Protein AF-A0A1Y2LU60-F1 (afdb_monomer_lite)

Sequence (94 aa):
MTTETNQLIEAVPFIDEDTKSTVTLSGKPLQSDAYFEIGEKVQMEISVNNGTTWQPFIIRERQHTNGNWQYKLNYTSGQPYGSRWYAERLLKDA

Radius of gyration: 21.23 Å; chains: 1; bounding box: 73×31×41 Å

Secondary structure (DSSP, 8-state):
----------------SSSS----STT---PPPPSS-TT-EEEEEEEETTEEEEEEEEEEEEEEETTEEEEEEP--TT-GGGGSEEEGGGEEE-

pLDDT: mean 71.7, std 19.69, range [35.12, 93.62]

Organism: Epicoccum nigrum (NCBI:txid105696)

Structure (mmCIF, N/CA/C/O backbone):
data_AF-A0A1Y2LU60-F1
#
_entry.id   AF-A0A1Y2LU60-F1
#
loop_
_atom_site.group_PDB
_atom_site.id
_atom_site.type_symbol
_atom_site.label_atom_id
_atom_site.label_alt_id
_atom_site.label_comp_id
_atom_site.label_asym_id
_atom_site.label_entity_id
_atom_site.label_seq_id
_atom_site.pdbx_PDB_ins_code
_atom_site.Cartn_x
_atom_site.Cartn_y
_atom_site.Cartn_z
_atom_site.occupancy
_atom_site.B_iso_or_equiv
_atom_site.auth_seq_id
_atom_site.auth_comp_id
_atom_site.auth_asym_id
_atom_site.auth_atom_id
_atom_site.pdbx_PDB_model_num
ATOM 1 N N . MET A 1 1 ? -52.575 -3.568 28.780 1.00 35.12 1 MET A N 1
ATOM 2 C CA . MET A 1 1 ? -52.049 -2.723 27.690 1.00 35.12 1 MET A CA 1
ATOM 3 C C . MET A 1 1 ? -51.122 -1.716 28.340 1.00 35.12 1 MET A C 1
ATOM 5 O O . MET A 1 1 ? -51.609 -0.884 29.091 1.00 35.12 1 MET A O 1
ATOM 9 N N . THR A 1 2 ? -49.812 -1.874 28.175 1.00 35.22 2 THR A N 1
ATOM 10 C CA . THR A 1 2 ? -48.787 -1.010 28.782 1.00 35.22 2 THR A CA 1
ATOM 11 C C . THR A 1 2 ? -48.082 -0.273 27.653 1.00 35.22 2 THR A C 1
ATOM 13 O O . THR A 1 2 ? -47.589 -0.904 26.724 1.00 35.22 2 THR A O 1
ATOM 16 N N . THR A 1 3 ? -48.111 1.055 27.702 1.00 37.69 3 THR A N 1
ATOM 17 C CA . THR A 1 3 ? -47.511 1.942 26.702 1.00 37.69 3 THR A CA 1
ATOM 18 C C . THR A 1 3 ? -46.054 2.189 27.086 1.00 37.69 3 THR A C 1
ATOM 20 O O . THR A 1 3 ? -45.798 2.743 28.153 1.00 37.69 3 THR A O 1
ATOM 23 N N . GLU A 1 4 ? -45.101 1.769 26.254 1.00 43.34 4 GLU A N 1
ATOM 24 C CA . GLU A 1 4 ? -43.684 2.102 26.429 1.00 43.34 4 GLU A CA 1
ATOM 25 C C . GLU A 1 4 ? -43.407 3.488 25.833 1.00 43.34 4 GLU A C 1
ATOM 27 O O . GLU A 1 4 ? -43.541 3.716 24.630 1.00 43.34 4 GLU A O 1
ATOM 32 N N . THR A 1 5 ? -43.054 4.441 26.694 1.00 42.84 5 THR A N 1
ATOM 33 C CA . THR A 1 5 ? -42.645 5.789 26.296 1.00 42.84 5 THR A CA 1
ATOM 34 C C . THR A 1 5 ? -41.192 5.740 25.826 1.00 42.84 5 THR A C 1
ATOM 36 O O . THR A 1 5 ? -40.276 5.705 26.645 1.00 42.84 5 THR A O 1
ATOM 39 N N . ASN A 1 6 ? -40.971 5.747 24.510 1.00 46.19 6 ASN A N 1
ATOM 40 C CA . ASN A 1 6 ? -39.647 5.931 23.911 1.00 46.19 6 ASN A CA 1
ATOM 41 C C . ASN A 1 6 ? -39.125 7.342 24.245 1.00 46.19 6 ASN A C 1
ATOM 43 O O . ASN A 1 6 ? -39.483 8.317 23.584 1.00 46.19 6 ASN A O 1
ATOM 47 N N . GLN A 1 7 ? -38.297 7.464 25.283 1.00 47.44 7 GLN A N 1
ATOM 48 C CA . GLN A 1 7 ? -37.546 8.689 25.554 1.00 47.44 7 GLN A CA 1
ATOM 49 C C . GLN A 1 7 ? -36.384 8.795 24.560 1.00 47.44 7 GLN A C 1
ATOM 51 O O . GLN A 1 7 ? -35.418 8.037 24.623 1.00 47.44 7 GLN A O 1
ATOM 56 N N . LEU A 1 8 ? -36.490 9.745 23.630 1.00 42.28 8 LEU A N 1
ATOM 57 C CA . LEU A 1 8 ? -35.375 10.218 22.815 1.00 42.28 8 LEU A CA 1
ATOM 58 C C . LEU A 1 8 ? -34.379 10.928 23.741 1.00 42.28 8 LEU A C 1
ATOM 60 O O . LEU A 1 8 ? -34.645 12.026 24.220 1.00 42.28 8 LEU A O 1
ATOM 64 N N . ILE A 1 9 ? -33.253 10.278 24.030 1.00 49.62 9 ILE A N 1
ATOM 65 C CA . ILE A 1 9 ? -32.133 10.903 24.735 1.00 49.62 9 ILE A CA 1
ATOM 66 C C . ILE A 1 9 ? -31.373 11.732 23.696 1.00 49.62 9 ILE A C 1
ATOM 68 O O . ILE A 1 9 ? -30.747 11.177 22.793 1.00 49.62 9 ILE A O 1
ATOM 72 N N . GLU A 1 10 ? -31.461 13.057 23.786 1.00 41.03 10 GLU A N 1
ATOM 73 C CA . GLU A 1 10 ? -30.711 13.969 22.921 1.00 41.03 10 GLU A CA 1
ATOM 74 C C . GLU A 1 10 ? -29.212 13.868 23.247 1.00 41.03 10 GLU A C 1
ATOM 76 O O . GLU A 1 10 ? -28.780 14.122 24.372 1.00 41.03 10 GLU A O 1
ATOM 81 N N . ALA A 1 11 ? -28.404 13.442 22.272 1.00 43.09 11 ALA A N 1
ATOM 82 C CA . ALA A 1 11 ? -26.959 13.339 22.431 1.00 43.09 11 ALA A CA 1
ATOM 83 C C . ALA A 1 11 ? -26.329 14.740 22.407 1.00 43.09 11 ALA A C 1
ATOM 85 O O . ALA A 1 11 ? -26.332 15.408 21.374 1.00 43.09 11 ALA A O 1
ATOM 86 N N . VAL A 1 12 ? -25.770 15.177 23.538 1.00 48.91 12 VAL A N 1
ATOM 87 C CA . VAL A 1 12 ? -25.015 16.434 23.629 1.00 48.91 12 VAL A CA 1
ATOM 88 C C . VAL A 1 12 ? -23.542 16.150 23.303 1.00 48.91 12 VAL A C 1
ATOM 90 O O . VAL A 1 12 ? -22.921 15.349 24.006 1.00 48.91 12 VAL A O 1
ATOM 93 N N . PRO A 1 13 ? -22.960 16.757 22.254 1.00 46.84 13 PRO A N 1
ATOM 94 C CA . PRO A 1 13 ? -21.549 16.568 21.931 1.00 46.84 13 PRO A CA 1
ATOM 95 C C . PRO A 1 13 ? -20.654 17.251 22.978 1.00 46.84 13 PRO A C 1
ATOM 97 O O . PRO A 1 13 ? -20.871 18.411 23.324 1.00 46.84 13 PRO A O 1
ATOM 100 N N . PHE A 1 14 ? -19.629 16.543 23.461 1.00 51.06 14 PHE A N 1
ATOM 101 C CA . PHE A 1 14 ? -18.573 17.081 24.326 1.00 51.06 14 PHE A CA 1
ATOM 102 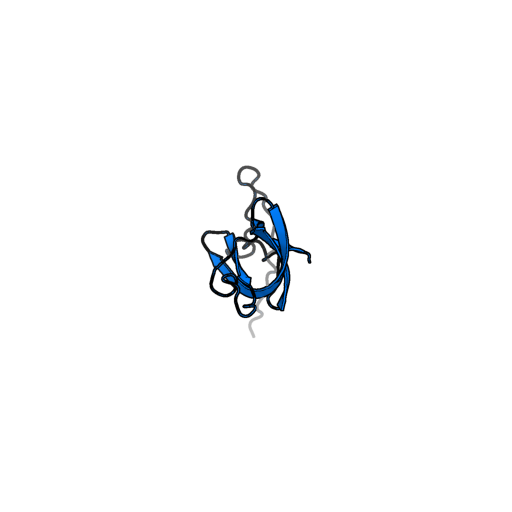C C . PHE A 1 14 ? -17.240 17.040 23.572 1.00 51.06 14 PHE A C 1
ATOM 104 O O . PHE A 1 14 ? -16.891 16.011 22.993 1.00 51.06 14 PHE A O 1
ATOM 111 N N . ILE A 1 15 ? -16.521 18.162 23.561 1.00 49.09 15 ILE A N 1
ATOM 112 C CA . ILE A 1 15 ? -15.195 18.294 22.951 1.00 49.09 15 ILE A CA 1
ATOM 113 C C . ILE A 1 15 ? -14.193 18.447 24.095 1.00 49.09 15 ILE A C 1
ATOM 115 O O . ILE A 1 15 ? -14.248 19.425 24.835 1.00 49.09 15 ILE A O 1
ATOM 119 N N . ASP A 1 16 ? -13.303 17.468 24.240 1.00 48.88 16 ASP A N 1
ATOM 120 C CA . ASP A 1 16 ? -12.125 17.566 25.099 1.00 48.88 16 ASP A CA 1
ATOM 121 C C . ASP A 1 16 ? -11.009 18.248 24.289 1.00 48.88 16 ASP A C 1
ATOM 123 O O . ASP A 1 16 ? -10.531 17.692 23.296 1.00 48.88 16 ASP A O 1
ATOM 127 N N . GLU A 1 17 ? -10.663 19.485 24.658 1.00 54.31 17 GLU A N 1
ATOM 128 C CA . GLU A 1 17 ? -9.637 20.293 23.979 1.00 54.31 17 GLU A CA 1
ATOM 129 C C . GLU A 1 17 ? -8.192 19.905 24.354 1.00 54.31 17 GLU A C 1
ATOM 131 O O . GLU A 1 17 ? -7.258 20.393 23.715 1.00 54.31 17 GLU A O 1
ATOM 136 N N . ASP A 1 18 ? -7.975 19.030 25.344 1.00 52.94 18 ASP A N 1
ATOM 137 C CA . ASP A 1 18 ? -6.629 18.662 25.820 1.00 52.94 18 ASP A CA 1
ATOM 138 C C . ASP A 1 18 ? -6.065 17.434 25.085 1.00 52.94 18 ASP A C 1
ATOM 140 O O . ASP A 1 18 ? -4.853 17.243 24.948 1.00 52.94 18 ASP A O 1
ATOM 144 N N . THR A 1 19 ? -6.947 16.619 24.509 1.00 47.25 19 THR A N 1
ATOM 145 C CA . THR A 1 19 ? -6.576 15.484 23.665 1.00 47.25 19 THR A CA 1
ATOM 146 C C . THR A 1 19 ? -6.940 15.789 22.217 1.00 47.25 19 THR A C 1
ATOM 148 O O . THR 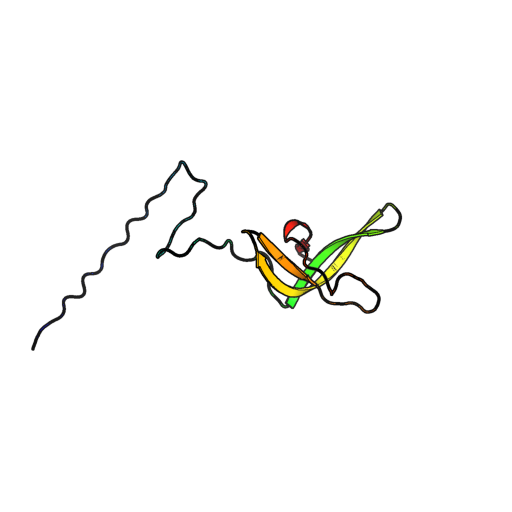A 1 19 ? -8.094 16.042 21.898 1.00 47.25 19 THR A O 1
ATOM 151 N N . LYS A 1 20 ? -5.966 15.770 21.296 1.00 45.62 20 LYS A N 1
ATOM 152 C CA . LYS A 1 20 ? -6.230 15.858 19.846 1.00 45.62 20 LYS A CA 1
ATOM 153 C C . LYS A 1 20 ? -7.250 14.779 19.451 1.00 45.62 20 LYS A C 1
ATOM 155 O O . LYS A 1 20 ? -6.902 13.605 19.361 1.00 45.62 20 LYS A O 1
ATOM 160 N N . SER A 1 21 ? -8.501 15.191 19.285 1.00 42.03 21 SER A N 1
ATOM 161 C CA . SER A 1 21 ? -9.671 14.469 19.784 1.00 42.03 21 SER A CA 1
ATOM 162 C C . SER A 1 21 ? -9.918 13.097 19.156 1.00 42.03 21 SER A C 1
ATOM 164 O O . SER A 1 21 ? -10.062 12.965 17.942 1.00 42.03 21 SER A O 1
ATOM 166 N N . THR A 1 22 ? -10.104 12.079 19.998 1.00 41.75 22 THR A N 1
ATOM 167 C CA . THR A 1 22 ? -10.899 10.898 19.638 1.00 41.75 22 THR A CA 1
ATOM 168 C C . THR A 1 22 ? -12.370 11.210 19.918 1.00 41.75 22 THR A C 1
ATOM 170 O O . THR A 1 22 ? -12.787 11.203 21.072 1.00 41.75 22 THR A O 1
ATOM 173 N N . VAL A 1 23 ? -13.171 11.499 18.887 1.00 45.44 23 VAL A N 1
ATOM 174 C CA . VAL A 1 23 ? -14.636 11.643 19.014 1.00 45.44 23 VAL A CA 1
ATOM 175 C C . VAL A 1 23 ? -15.265 10.259 19.187 1.00 45.44 23 VAL A C 1
ATOM 177 O O . VAL A 1 23 ? -15.568 9.568 18.222 1.00 45.44 23 VAL A O 1
ATOM 180 N N . THR A 1 24 ? -15.469 9.804 20.416 1.00 44.47 24 THR A N 1
ATOM 181 C CA . THR A 1 24 ? -16.138 8.521 20.672 1.00 44.47 24 THR A CA 1
ATOM 182 C C . THR A 1 24 ? -17.644 8.649 20.421 1.00 44.47 24 THR A C 1
ATOM 184 O O . THR A 1 24 ? -18.413 8.984 21.318 1.00 44.47 24 THR A O 1
ATOM 187 N N . LEU A 1 25 ? -18.105 8.329 19.211 1.00 44.47 25 LEU A N 1
ATOM 188 C CA . LEU A 1 25 ? -19.503 7.948 19.005 1.00 44.47 25 LEU A CA 1
ATOM 189 C C . LEU A 1 25 ? -19.659 6.508 19.527 1.00 44.47 25 LEU A C 1
ATOM 191 O O . LEU A 1 25 ? -19.024 5.574 19.040 1.00 44.47 25 LEU A O 1
ATOM 195 N N . SER A 1 26 ? -20.472 6.324 20.569 1.00 53.69 26 SER A N 1
ATOM 196 C CA . SER A 1 26 ? -20.910 4.996 21.045 1.00 53.69 26 SER A CA 1
ATOM 197 C C . SER A 1 26 ? -19.841 4.084 21.685 1.00 53.69 26 SER A C 1
ATOM 199 O O . SER A 1 26 ? -20.057 2.877 21.777 1.00 53.69 26 SER A O 1
ATOM 201 N N . GLY A 1 27 ? -18.697 4.612 22.138 1.00 44.47 27 GLY A N 1
ATOM 202 C CA . GLY A 1 27 ? -17.652 3.801 22.789 1.00 44.47 27 GLY A CA 1
ATOM 203 C C . GLY A 1 27 ? -16.781 2.979 21.828 1.00 44.47 27 GLY A C 1
ATOM 204 O O . GLY A 1 27 ? -16.019 2.122 22.273 1.00 44.47 27 GLY A O 1
ATOM 205 N N . LYS A 1 28 ? -16.860 3.243 20.517 1.00 49.16 28 LYS A N 1
ATOM 206 C CA . LYS A 1 28 ? -15.891 2.735 19.540 1.00 49.16 28 LYS A CA 1
ATOM 207 C C . LYS A 1 28 ? -14.799 3.786 19.325 1.00 49.16 28 LYS A C 1
ATOM 209 O O . LYS A 1 28 ? -15.139 4.957 19.157 1.00 49.16 28 LYS A O 1
ATOM 214 N N . PRO A 1 29 ? -13.508 3.41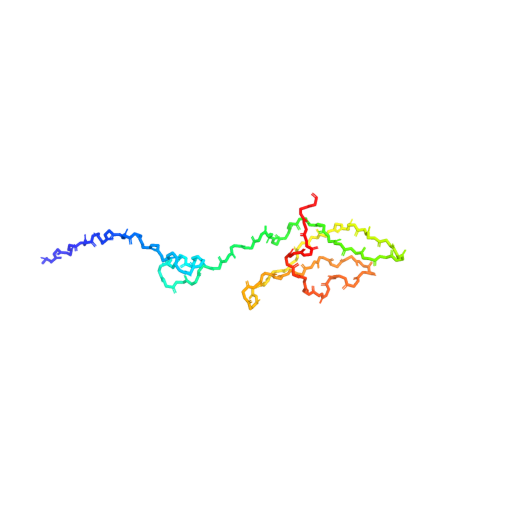0 19.338 1.00 51.12 29 PRO A N 1
ATOM 215 C CA . PRO A 1 29 ? -12.459 4.346 18.962 1.00 51.12 29 PRO A CA 1
ATOM 216 C C . PRO A 1 29 ? -12.742 4.861 17.547 1.00 51.12 29 PRO A C 1
ATOM 218 O O . PRO A 1 29 ? -13.140 4.074 16.685 1.00 51.12 29 PRO A O 1
ATOM 221 N N . LEU A 1 30 ? -12.523 6.157 17.304 1.00 48.91 30 LEU A N 1
ATOM 222 C CA . LEU A 1 30 ? -12.392 6.650 15.937 1.00 48.91 30 LEU A CA 1
ATOM 223 C C . LEU A 1 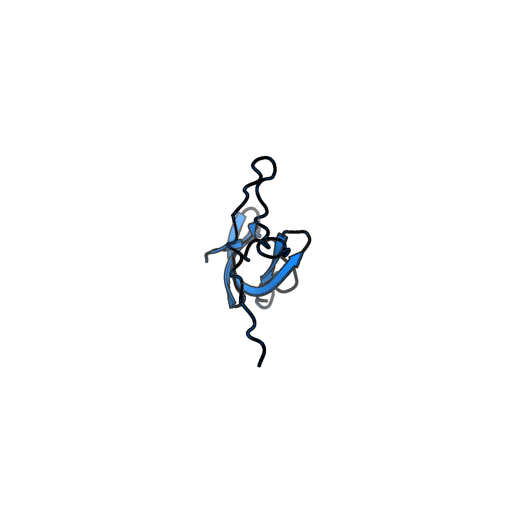30 ? -11.197 5.932 15.315 1.00 48.91 30 LEU A C 1
ATOM 225 O O . LEU A 1 30 ? -10.045 6.294 15.557 1.00 48.91 30 LEU A O 1
ATOM 229 N N . GLN A 1 31 ? -11.452 4.884 14.545 1.00 55.47 31 GLN A N 1
ATOM 230 C CA . GLN A 1 31 ? -10.473 4.466 13.562 1.00 55.47 31 GLN A CA 1
ATOM 231 C C . GLN A 1 31 ? -10.462 5.586 12.526 1.00 55.47 31 GLN A C 1
ATOM 233 O O . GLN A 1 31 ? -11.518 5.942 12.010 1.00 55.47 31 GLN A O 1
ATOM 238 N N . SER A 1 32 ? -9.299 6.194 12.274 1.00 64.38 32 SER A N 1
ATOM 239 C CA . SER A 1 32 ? -9.146 7.011 11.073 1.00 64.38 32 SER A CA 1
ATOM 240 C C . SER A 1 32 ? -9.570 6.134 9.903 1.00 64.38 32 SER A C 1
ATOM 242 O O . SER A 1 32 ? -9.103 4.995 9.828 1.00 64.38 32 SER A O 1
ATOM 244 N N . ASP A 1 33 ? -10.453 6.605 9.031 1.00 74.12 33 ASP A N 1
ATOM 245 C CA . ASP A 1 33 ? -10.777 5.847 7.827 1.00 74.12 33 ASP A CA 1
ATOM 246 C C . ASP A 1 33 ? -9.489 5.584 7.036 1.00 74.12 33 ASP A C 1
ATOM 248 O O . ASP A 1 33 ? -8.524 6.352 7.116 1.00 74.12 33 ASP A O 1
ATOM 252 N N . ALA A 1 34 ? -9.424 4.446 6.348 1.00 76.25 34 ALA A N 1
ATOM 253 C CA . ALA A 1 34 ? -8.292 4.179 5.471 1.00 76.25 34 ALA A CA 1
ATOM 254 C C . ALA A 1 34 ? -8.296 5.217 4.351 1.00 76.25 34 ALA A C 1
ATOM 256 O O . ALA A 1 34 ? -9.347 5.456 3.756 1.00 76.25 34 ALA A O 1
ATOM 257 N N . TYR A 1 35 ? -7.141 5.804 4.042 1.00 82.56 35 TYR A N 1
ATOM 258 C CA . TYR A 1 35 ? -7.059 6.764 2.946 1.00 82.56 35 TYR A CA 1
ATOM 259 C C . TYR A 1 35 ? -7.288 6.099 1.583 1.00 82.56 35 TYR A C 1
ATOM 261 O O . TYR A 1 35 ? -7.820 6.731 0.679 1.00 82.56 35 TYR A O 1
ATOM 269 N N . PHE A 1 36 ? -6.932 4.816 1.458 1.00 89.38 36 PHE A N 1
ATOM 270 C CA . PHE A 1 36 ? -7.084 4.059 0.222 1.00 89.38 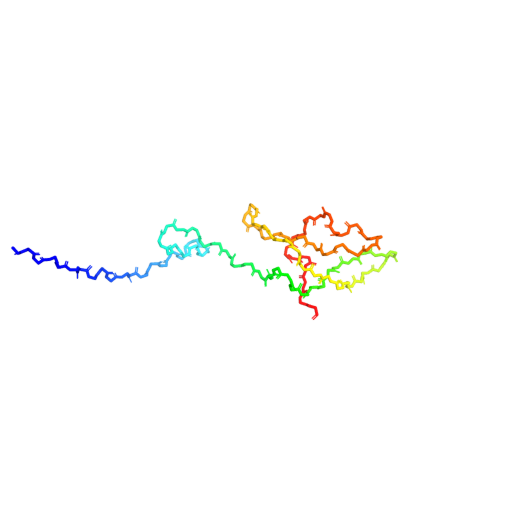36 PHE A CA 1
ATOM 271 C C . PHE A 1 36 ? -7.936 2.794 0.396 1.00 89.38 36 PHE A C 1
ATOM 273 O O . PHE A 1 36 ? -7.941 2.136 1.449 1.00 89.38 36 PHE A O 1
ATOM 280 N N . GLU A 1 37 ? -8.602 2.390 -0.682 1.00 90.44 37 GLU A N 1
ATOM 281 C CA . GLU A 1 37 ? -9.454 1.202 -0.733 1.00 90.44 37 GLU A CA 1
ATOM 282 C C . GLU A 1 37 ? -8.820 0.023 -1.488 1.00 90.44 37 GLU A C 1
ATOM 284 O O . GLU A 1 37 ? -7.928 0.161 -2.327 1.00 90.44 37 GLU A O 1
ATOM 289 N N . ILE A 1 38 ? -9.298 -1.194 -1.202 1.00 91.12 38 ILE A N 1
ATOM 290 C CA . ILE A 1 38 ? -8.893 -2.381 -1.971 1.00 91.12 38 ILE A CA 1
ATOM 291 C C . ILE A 1 38 ? -9.365 -2.225 -3.423 1.00 91.12 38 ILE A C 1
ATOM 293 O O . ILE A 1 38 ? -10.528 -1.932 -3.682 1.00 91.12 38 ILE A O 1
ATOM 297 N N . GLY A 1 39 ? -8.466 -2.474 -4.377 1.00 89.69 39 GLY A N 1
ATOM 298 C CA . GLY A 1 39 ? -8.708 -2.294 -5.810 1.00 89.69 39 GLY A CA 1
ATOM 299 C C . GLY A 1 39 ? -8.338 -0.906 -6.337 1.00 89.69 39 GLY A C 1
ATOM 300 O O . GLY A 1 39 ? -8.309 -0.715 -7.555 1.00 89.69 39 GLY A O 1
ATOM 301 N N . GLU A 1 40 ? -8.004 0.036 -5.458 1.00 91.81 40 GLU A N 1
ATOM 302 C CA . GLU A 1 40 ? -7.571 1.374 -5.844 1.00 91.81 40 GLU A CA 1
ATOM 303 C C . GLU A 1 40 ? -6.162 1.367 -6.446 1.00 91.81 40 GLU A C 1
ATOM 305 O O . GLU A 1 40 ? -5.314 0.539 -6.089 1.00 91.81 40 GLU A O 1
ATOM 310 N N . LYS A 1 41 ? -5.921 2.287 -7.387 1.00 92.50 41 LYS A N 1
ATOM 311 C CA . LYS A 1 41 ? -4.603 2.507 -7.983 1.00 92.50 41 LYS A CA 1
ATOM 312 C C . LYS A 1 41 ? -3.842 3.541 -7.166 1.00 92.50 41 LYS A C 1
ATOM 314 O O . LYS A 1 41 ? -4.320 4.652 -6.990 1.00 92.50 41 LYS A O 1
ATOM 319 N N . VAL A 1 42 ? -2.630 3.189 -6.764 1.00 92.56 42 VAL A N 1
ATOM 320 C CA . VAL A 1 42 ? -1.724 4.061 -6.008 1.00 92.56 42 VAL A CA 1
ATOM 321 C C . VAL A 1 42 ? -0.351 4.090 -6.659 1.00 92.56 42 VAL A C 1
ATOM 323 O O . VAL A 1 42 ? 0.020 3.166 -7.383 1.00 92.56 42 VAL A O 1
ATOM 326 N N . GLN A 1 43 ? 0.433 5.124 -6.394 1.00 92.38 43 GLN A N 1
ATOM 327 C CA . GLN A 1 43 ? 1.855 5.159 -6.714 1.00 92.38 43 GLN A CA 1
ATOM 328 C C . GLN A 1 43 ? 2.683 4.967 -5.443 1.00 92.38 43 GLN A C 1
ATOM 330 O O . GLN A 1 43 ? 2.391 5.569 -4.413 1.00 92.38 43 GLN A O 1
ATOM 335 N N . MET A 1 44 ? 3.743 4.162 -5.524 1.0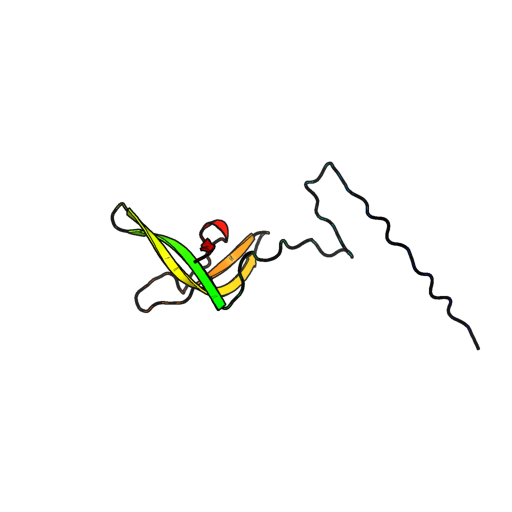0 90.12 44 MET A N 1
ATOM 336 C CA . MET A 1 44 ? 4.712 3.980 -4.438 1.00 90.12 44 MET A CA 1
ATOM 337 C C . MET A 1 44 ? 6.106 4.411 -4.886 1.00 90.12 44 MET A C 1
ATOM 339 O O . MET A 1 44 ? 6.516 4.147 -6.021 1.00 90.12 44 MET A O 1
ATOM 343 N N . GLU A 1 45 ? 6.832 5.058 -3.978 1.00 87.25 45 GLU A N 1
ATOM 344 C CA . GLU A 1 45 ? 8.218 5.449 -4.195 1.00 87.25 45 GLU A CA 1
ATOM 345 C C . GLU A 1 45 ? 9.136 4.220 -4.176 1.00 87.25 45 GLU A C 1
ATOM 347 O O . GLU A 1 45 ? 9.151 3.442 -3.220 1.00 87.25 45 GLU A O 1
ATOM 352 N N . ILE A 1 46 ? 9.927 4.044 -5.231 1.00 83.12 46 ILE A N 1
ATOM 353 C CA . ILE A 1 46 ? 10.925 2.985 -5.338 1.00 83.12 46 ILE A CA 1
ATOM 354 C C . ILE A 1 46 ? 12.269 3.612 -5.682 1.00 83.12 46 ILE A C 1
ATOM 356 O O . ILE A 1 46 ? 12.432 4.258 -6.717 1.00 83.12 46 ILE A O 1
ATOM 360 N N . SER A 1 47 ? 13.260 3.361 -4.833 1.00 82.06 47 SER A N 1
ATOM 361 C CA . SER A 1 47 ? 14.644 3.736 -5.101 1.00 82.06 47 SER A CA 1
ATOM 362 C C . SER A 1 47 ? 15.320 2.679 -5.977 1.00 82.06 47 SER A C 1
ATOM 364 O O . SER A 1 47 ? 15.420 1.512 -5.590 1.00 82.06 47 SER A O 1
ATOM 366 N N . VAL A 1 48 ? 15.809 3.081 -7.150 1.00 78.19 48 VAL A N 1
ATOM 367 C CA . VAL A 1 48 ? 16.586 2.234 -8.068 1.00 78.19 48 VAL A CA 1
ATOM 368 C C . VAL A 1 48 ? 17.802 3.022 -8.542 1.00 78.19 48 VAL A C 1
ATOM 370 O O . VAL A 1 48 ? 17.654 4.132 -9.041 1.00 78.19 48 VAL A O 1
ATOM 373 N N . ASN A 1 49 ? 19.002 2.450 -8.408 1.00 70.56 49 ASN A N 1
ATOM 374 C CA . ASN A 1 49 ? 20.250 2.972 -8.988 1.00 70.56 49 ASN A CA 1
ATOM 375 C C . ASN A 1 49 ? 20.446 4.496 -8.813 1.00 70.56 49 ASN A C 1
ATOM 377 O O . ASN A 1 49 ? 20.630 5.215 -9.791 1.00 70.56 49 ASN A O 1
ATOM 381 N N . ASN A 1 50 ? 20.408 4.984 -7.568 1.00 72.50 50 ASN A N 1
ATOM 382 C CA . ASN A 1 50 ? 20.580 6.400 -7.193 1.00 72.50 50 ASN A CA 1
ATOM 383 C C . ASN A 1 50 ? 19.473 7.366 -7.663 1.00 72.50 50 ASN A C 1
ATOM 385 O O . ASN A 1 50 ? 19.648 8.579 -7.564 1.00 72.50 50 ASN A O 1
ATOM 389 N N . GLY A 1 51 ? 18.334 6.853 -8.132 1.00 76.50 51 GLY A N 1
ATOM 390 C CA . GLY A 1 51 ? 17.145 7.642 -8.438 1.00 76.50 51 GLY A CA 1
ATOM 391 C C . GLY A 1 51 ? 15.907 7.128 -7.708 1.00 76.50 51 GLY A C 1
ATOM 392 O O . GLY A 1 51 ? 15.786 5.940 -7.406 1.00 76.50 51 GLY A O 1
ATOM 393 N N . THR A 1 52 ? 14.973 8.036 -7.451 1.00 82.94 52 THR A N 1
ATOM 394 C CA . THR A 1 52 ? 13.620 7.708 -7.002 1.00 82.94 52 THR A CA 1
ATOM 395 C C . THR A 1 52 ? 12.696 7.656 -8.216 1.00 82.94 52 THR A C 1
ATOM 397 O O . THR A 1 52 ? 12.659 8.594 -9.014 1.00 82.94 52 THR A O 1
ATOM 400 N N . THR A 1 53 ? 11.913 6.586 -8.343 1.00 86.62 53 THR A N 1
ATOM 401 C CA . THR A 1 53 ? 10.817 6.489 -9.313 1.00 86.62 53 THR A CA 1
ATOM 402 C C . THR A 1 53 ? 9.504 6.174 -8.603 1.00 86.62 53 THR A C 1
ATOM 404 O O . THR A 1 53 ? 9.477 5.409 -7.643 1.00 86.62 53 THR A O 1
ATOM 407 N N . TRP A 1 54 ? 8.408 6.772 -9.066 1.00 88.88 54 TRP A N 1
ATOM 408 C CA . TRP A 1 54 ? 7.061 6.439 -8.610 1.00 88.88 54 TRP A CA 1
ATOM 409 C C . TRP A 1 54 ? 6.481 5.386 -9.544 1.00 88.88 54 TRP A C 1
ATOM 411 O O . TRP A 1 54 ? 6.317 5.651 -10.735 1.00 88.88 54 TRP A O 1
ATOM 421 N N . GLN A 1 55 ? 6.188 4.196 -9.025 1.00 88.12 55 GLN A N 1
ATOM 422 C CA . GLN A 1 55 ? 5.587 3.125 -9.823 1.00 88.12 55 GLN A CA 1
ATOM 423 C C . GLN A 1 55 ? 4.129 2.895 -9.428 1.00 88.12 55 GLN A C 1
ATOM 425 O O . GLN A 1 55 ? 3.813 2.968 -8.238 1.00 88.12 55 GLN A O 1
ATOM 430 N N . PRO A 1 56 ? 3.247 2.610 -10.404 1.00 89.38 56 PRO A N 1
ATOM 431 C CA . PRO A 1 56 ? 1.842 2.347 -10.146 1.00 89.38 56 PRO A CA 1
ATOM 432 C C . PRO A 1 56 ? 1.624 0.927 -9.613 1.00 89.38 56 PRO A C 1
ATOM 434 O O . PRO A 1 56 ? 2.180 -0.045 -10.125 1.00 89.38 56 PRO A O 1
ATOM 437 N N . PHE A 1 57 ? 0.735 0.816 -8.636 1.00 90.62 57 PHE A N 1
ATOM 438 C CA . PHE A 1 57 ? 0.284 -0.421 -8.016 1.00 90.62 57 PHE A CA 1
ATOM 439 C C . PHE A 1 57 ? -1.233 -0.405 -7.819 1.00 90.62 57 PHE A C 1
ATOM 441 O O . PHE A 1 57 ? -1.885 0.628 -7.933 1.00 90.62 57 PHE A O 1
ATOM 448 N N . ILE A 1 58 ? -1.790 -1.572 -7.514 1.00 91.38 58 ILE A N 1
ATOM 449 C CA . ILE A 1 58 ? -3.180 -1.766 -7.100 1.00 91.38 58 ILE A CA 1
ATOM 450 C C . ILE A 1 58 ? -3.173 -2.324 -5.682 1.00 91.38 58 ILE A C 1
ATOM 452 O O . ILE A 1 58 ? -2.454 -3.290 -5.411 1.00 91.38 58 ILE A O 1
ATOM 456 N N . ILE A 1 59 ? -3.987 -1.772 -4.791 1.00 92.75 59 ILE A N 1
ATOM 457 C CA . ILE A 1 59 ? -4.128 -2.297 -3.429 1.00 92.75 59 ILE A CA 1
ATOM 458 C C . ILE A 1 59 ? -4.870 -3.634 -3.469 1.00 92.75 59 ILE A C 1
ATOM 460 O O . ILE A 1 59 ? -5.954 -3.740 -4.040 1.00 92.75 59 ILE A O 1
ATOM 464 N N . ARG A 1 60 ? -4.294 -4.666 -2.847 1.00 92.25 60 ARG A N 1
ATOM 465 C CA . ARG A 1 60 ? -4.902 -6.004 -2.736 1.00 92.25 60 ARG A CA 1
ATOM 466 C C . ARG A 1 60 ? -5.465 -6.297 -1.358 1.00 92.25 60 ARG A C 1
ATOM 468 O O . ARG A 1 60 ? -6.511 -6.923 -1.251 1.00 92.25 60 ARG A O 1
ATOM 475 N N . GLU A 1 61 ? -4.756 -5.882 -0.318 1.00 93.00 61 GLU A N 1
ATOM 476 C CA . GLU A 1 61 ? -5.179 -6.068 1.068 1.00 93.00 61 GLU A CA 1
ATOM 477 C C . GLU A 1 61 ? -4.874 -4.794 1.855 1.00 93.00 61 GLU A C 1
ATOM 479 O O . GLU A 1 61 ? -3.901 -4.093 1.558 1.00 93.00 61 GLU A O 1
ATOM 484 N N . ARG A 1 62 ? -5.675 -4.528 2.887 1.00 91.75 62 ARG A N 1
ATOM 485 C CA . ARG A 1 62 ? -5.430 -3.475 3.875 1.00 91.75 62 ARG A CA 1
ATOM 486 C C . ARG A 1 62 ? -5.598 -4.027 5.282 1.00 91.75 62 ARG A C 1
ATOM 488 O O . ARG A 1 62 ? -6.411 -4.923 5.501 1.00 91.75 62 ARG A O 1
ATOM 495 N N . GLN A 1 63 ? -4.853 -3.476 6.226 1.00 91.88 63 GLN A N 1
ATOM 496 C CA . GLN A 1 63 ? -4.997 -3.776 7.646 1.00 91.88 63 GLN A CA 1
ATOM 497 C C . GLN A 1 63 ? -4.729 -2.528 8.485 1.00 91.88 63 GLN A C 1
ATOM 499 O O . GLN A 1 63 ? -3.967 -1.650 8.077 1.00 91.88 63 GLN A O 1
ATOM 504 N N . HIS A 1 64 ? -5.323 -2.477 9.675 1.00 88.25 64 HIS A N 1
ATOM 505 C CA . HIS A 1 64 ? -5.050 -1.444 10.670 1.00 88.25 64 HIS A CA 1
ATOM 506 C C . HIS A 1 64 ? -4.289 -2.071 11.837 1.00 88.25 64 HIS A C 1
ATOM 508 O O . HIS A 1 64 ? -4.816 -2.937 12.534 1.00 88.25 64 HIS A O 1
ATOM 514 N N . THR A 1 65 ? -3.037 -1.656 12.027 1.00 85.69 65 THR A N 1
ATOM 515 C CA . THR A 1 65 ? -2.131 -2.231 13.030 1.00 85.69 65 THR A CA 1
ATOM 516 C C . THR A 1 65 ? -1.472 -1.111 13.818 1.00 85.69 65 THR A C 1
ATOM 518 O O . THR A 1 65 ? -0.858 -0.217 13.235 1.00 85.69 65 THR A O 1
ATOM 521 N N . ASN A 1 66 ? -1.557 -1.163 15.152 1.00 84.50 66 ASN A N 1
ATOM 522 C CA . ASN A 1 66 ? -0.962 -0.167 16.055 1.00 84.50 66 ASN A CA 1
ATOM 523 C C . ASN A 1 66 ? -1.343 1.279 15.682 1.00 84.50 66 ASN A C 1
ATOM 525 O O . ASN A 1 66 ? -0.481 2.154 15.621 1.00 84.50 66 ASN A O 1
ATOM 529 N N . GLY A 1 67 ? -2.618 1.514 15.355 1.00 81.88 67 GLY A N 1
ATOM 530 C CA . GLY A 1 67 ? -3.118 2.843 14.991 1.00 81.88 67 GLY A CA 1
ATOM 531 C C . GLY A 1 67 ? -2.779 3.305 13.571 1.00 81.88 67 GLY A C 1
ATOM 532 O O . GLY A 1 67 ? -3.136 4.422 13.220 1.00 81.88 67 GLY A O 1
ATOM 533 N N . ASN A 1 68 ? -2.125 2.479 12.749 1.00 85.06 68 ASN A N 1
ATOM 534 C CA . ASN A 1 68 ? -1.691 2.853 11.403 1.00 85.06 68 ASN A CA 1
ATOM 535 C C . ASN A 1 68 ? -2.286 1.929 10.338 1.00 85.06 68 ASN A C 1
ATOM 537 O O . ASN A 1 68 ? -2.286 0.704 10.499 1.00 85.06 68 ASN A O 1
ATOM 541 N N . TRP A 1 69 ? -2.710 2.510 9.216 1.00 88.38 69 TRP A N 1
ATOM 542 C CA . TRP A 1 69 ? -3.077 1.745 8.029 1.00 88.38 69 TRP A CA 1
ATOM 543 C C . TRP A 1 69 ? -1.848 1.220 7.296 1.00 88.38 69 TRP A C 1
ATOM 545 O O . TRP A 1 69 ? -0.837 1.911 7.115 1.00 88.38 69 TRP A O 1
ATOM 555 N N . GLN A 1 70 ? -1.949 -0.037 6.882 1.00 93.62 70 GLN A N 1
ATOM 556 C CA . GLN A 1 70 ? -0.951 -0.729 6.091 1.00 93.62 70 GLN A CA 1
ATOM 557 C C . GLN A 1 70 ? -1.619 -1.431 4.915 1.00 93.62 70 GLN A C 1
ATOM 559 O O . GLN A 1 70 ? -2.717 -1.973 5.044 1.00 93.62 70 GLN A O 1
ATOM 564 N N . TYR A 1 71 ? -0.919 -1.473 3.787 1.00 93.31 71 TYR A N 1
ATOM 565 C CA . TYR A 1 71 ? -1.447 -1.955 2.516 1.00 93.31 71 TYR A CA 1
ATOM 566 C C . TYR A 1 71 ? -0.506 -2.984 1.891 1.00 93.31 71 TYR A C 1
ATOM 568 O O . TYR A 1 71 ? 0.714 -2.810 1.916 1.00 93.31 71 TYR A O 1
ATOM 576 N N . LYS A 1 72 ? -1.057 -4.050 1.311 1.00 93.00 72 LYS A N 1
ATOM 577 C CA . LYS A 1 72 ? -0.332 -4.911 0.369 1.00 93.00 72 LYS A CA 1
ATOM 578 C C . LYS A 1 72 ? -0.695 -4.511 -1.044 1.00 93.00 72 LYS A C 1
ATOM 580 O O . LYS A 1 72 ? -1.871 -4.364 -1.384 1.00 93.00 72 LYS A O 1
ATOM 585 N N . LEU A 1 73 ? 0.329 -4.398 -1.871 1.00 91.69 73 LEU A N 1
ATOM 586 C CA . LEU A 1 73 ? 0.212 -3.994 -3.261 1.00 91.69 73 LEU A CA 1
ATOM 587 C C . LEU A 1 73 ? 0.140 -5.218 -4.176 1.00 91.69 73 LEU A C 1
ATOM 589 O O . LEU A 1 73 ? 0.438 -6.347 -3.780 1.00 91.69 73 LEU A O 1
ATOM 593 N N . ASN A 1 74 ? -0.286 -5.023 -5.418 1.00 88.44 74 ASN A N 1
ATOM 594 C CA . ASN A 1 74 ? -0.318 -6.093 -6.395 1.00 88.44 74 ASN A CA 1
ATOM 595 C C . ASN A 1 74 ? 1.092 -6.578 -6.742 1.00 88.44 74 ASN A C 1
ATOM 597 O O . ASN A 1 74 ? 2.031 -5.815 -6.941 1.00 88.44 74 ASN A O 1
ATOM 601 N N . TYR A 1 75 ? 1.217 -7.897 -6.853 1.00 72.12 75 TYR A N 1
ATOM 602 C CA . TYR A 1 75 ? 2.414 -8.521 -7.385 1.00 72.12 75 TYR A CA 1
ATOM 603 C C . TYR A 1 75 ? 2.458 -8.331 -8.903 1.00 72.12 75 TYR A C 1
ATOM 605 O O . TYR A 1 75 ? 1.650 -8.927 -9.620 1.00 72.12 75 TYR A O 1
ATOM 613 N N . THR A 1 76 ? 3.405 -7.530 -9.383 1.00 65.56 76 THR A N 1
ATOM 614 C CA . THR A 1 76 ? 3.883 -7.604 -10.768 1.00 65.56 76 THR A CA 1
ATOM 615 C C . THR A 1 76 ? 4.972 -8.673 -10.814 1.00 65.56 76 THR A C 1
ATOM 617 O O . THR A 1 76 ? 5.886 -8.652 -9.987 1.00 65.56 76 THR A O 1
ATOM 620 N N . SER A 1 77 ? 4.880 -9.637 -11.737 1.00 54.53 77 SER A N 1
ATOM 621 C CA . SER A 1 77 ? 5.858 -10.729 -11.839 1.00 54.53 77 SER A CA 1
ATOM 622 C C . SER A 1 77 ? 7.285 -10.191 -11.909 1.00 54.53 77 SER A C 1
ATOM 624 O O . SER A 1 77 ? 7.598 -9.393 -12.789 1.00 54.53 77 SER A O 1
ATOM 626 N N . GLY A 1 78 ? 8.134 -10.625 -10.975 1.00 61.88 78 GLY A N 1
ATOM 627 C CA . GLY A 1 78 ? 9.520 -10.162 -10.858 1.00 61.88 78 GLY A CA 1
ATOM 628 C C . GLY A 1 78 ? 9.746 -8.989 -9.896 1.00 61.88 78 GLY A C 1
ATOM 629 O O . GLY A 1 78 ? 10.892 -8.588 -9.719 1.00 61.88 78 GLY A O 1
ATOM 630 N N . GLN A 1 79 ? 8.709 -8.462 -9.234 1.00 66.56 79 GLN A N 1
ATOM 631 C CA . GLN A 1 79 ? 8.856 -7.376 -8.264 1.00 66.56 79 GLN A CA 1
ATOM 632 C C . GLN A 1 79 ? 8.584 -7.826 -6.813 1.00 66.56 79 GLN A C 1
ATOM 634 O O . GLN A 1 79 ? 7.583 -8.492 -6.549 1.00 66.56 79 GLN A O 1
ATOM 639 N N . PRO A 1 80 ? 9.420 -7.437 -5.830 1.00 68.12 80 PRO A N 1
ATOM 640 C CA . PRO A 1 80 ? 9.275 -7.860 -4.432 1.00 68.12 80 PRO A CA 1
ATOM 641 C C . PRO A 1 80 ? 8.131 -7.157 -3.673 1.00 68.12 80 PRO A C 1
ATOM 643 O O . PRO A 1 80 ? 7.976 -7.383 -2.472 1.00 68.12 80 PRO A O 1
ATOM 646 N N . TYR A 1 81 ? 7.342 -6.302 -4.338 1.00 71.88 81 TYR A N 1
ATOM 647 C CA . TYR A 1 81 ? 6.372 -5.417 -3.681 1.00 71.88 81 TYR A CA 1
ATOM 648 C C . TYR A 1 81 ? 5.024 -6.071 -3.355 1.00 71.88 81 TYR A C 1
ATOM 650 O O . TYR A 1 81 ? 4.265 -5.554 -2.547 1.00 71.88 81 TYR A O 1
ATOM 658 N N . GLY A 1 82 ? 4.726 -7.241 -3.924 1.00 71.94 82 GLY A N 1
ATOM 659 C CA . GLY A 1 82 ? 3.445 -7.916 -3.681 1.00 71.94 82 GLY A CA 1
ATOM 660 C C . GLY A 1 82 ? 3.322 -8.620 -2.325 1.00 71.94 82 GLY A C 1
ATOM 661 O O . GLY A 1 82 ? 2.219 -8.958 -1.905 1.00 71.94 82 GLY A O 1
ATOM 662 N N . SER A 1 83 ? 4.443 -8.872 -1.642 1.00 78.44 83 SER A N 1
ATOM 663 C CA . SER A 1 83 ? 4.481 -9.758 -0.465 1.00 78.44 83 SER A CA 1
ATOM 664 C C . SER A 1 83 ? 4.635 -9.021 0.868 1.00 78.44 83 SER A C 1
ATOM 666 O O . SER A 1 83 ? 4.681 -9.666 1.915 1.00 78.44 83 SER A O 1
ATOM 668 N N . ARG A 1 84 ? 4.763 -7.689 0.853 1.00 88.25 84 ARG A N 1
ATOM 669 C CA . ARG A 1 84 ? 5.048 -6.867 2.039 1.00 88.25 84 ARG A CA 1
ATOM 670 C C . ARG A 1 84 ? 3.895 -5.916 2.346 1.00 88.25 84 ARG A C 1
ATOM 672 O O . ARG A 1 84 ? 3.158 -5.516 1.452 1.00 88.25 84 ARG A O 1
ATOM 679 N N . TRP A 1 85 ? 3.788 -5.549 3.618 1.00 91.81 85 TRP A N 1
ATOM 680 C CA . TRP A 1 85 ? 2.920 -4.473 4.084 1.00 91.81 85 TRP A CA 1
ATOM 681 C C . TRP A 1 85 ? 3.654 -3.133 3.995 1.00 91.81 85 TRP A C 1
ATOM 683 O O . TRP A 1 85 ? 4.781 -3.009 4.480 1.00 91.81 85 TRP A O 1
ATOM 693 N N . TYR A 1 86 ? 3.005 -2.139 3.400 1.00 90.81 86 TYR A N 1
ATOM 694 C CA . TYR A 1 86 ? 3.504 -0.777 3.244 1.00 90.81 86 TYR A CA 1
ATOM 695 C C . TYR A 1 86 ? 2.665 0.177 4.074 1.00 90.81 86 TYR A C 1
ATOM 697 O O . TYR A 1 86 ? 1.441 0.080 4.085 1.00 90.81 86 TYR A O 1
ATOM 705 N N . ALA A 1 87 ? 3.324 1.095 4.775 1.00 90.44 87 ALA A N 1
ATOM 706 C CA . ALA A 1 87 ? 2.630 2.153 5.492 1.00 90.44 87 ALA A CA 1
ATOM 707 C C . ALA A 1 87 ? 1.960 3.115 4.504 1.00 90.44 87 ALA A C 1
ATOM 709 O O . ALA A 1 87 ? 2.542 3.421 3.463 1.00 90.44 87 ALA A O 1
ATOM 710 N N . GLU A 1 88 ? 0.795 3.643 4.881 1.00 87.81 88 GLU A N 1
ATOM 711 C CA . GLU A 1 88 ? 0.030 4.624 4.096 1.00 87.81 88 GLU A CA 1
ATOM 712 C C . GLU A 1 88 ? 0.887 5.771 3.550 1.00 87.81 88 GLU A C 1
ATOM 714 O O . GLU A 1 88 ? 0.831 6.079 2.368 1.00 87.81 88 GLU A O 1
ATOM 719 N N . ARG A 1 89 ? 1.775 6.327 4.386 1.00 86.81 89 ARG A N 1
ATOM 720 C CA . ARG A 1 89 ? 2.671 7.446 4.041 1.00 86.81 89 ARG A CA 1
ATOM 721 C C . ARG A 1 89 ? 3.630 7.199 2.868 1.00 86.81 89 ARG A C 1
ATOM 723 O O . ARG A 1 89 ? 4.313 8.127 2.452 1.00 86.81 89 ARG A O 1
ATOM 730 N N . LEU A 1 90 ? 3.785 5.951 2.424 1.00 89.00 90 LEU A N 1
ATOM 731 C CA . LEU A 1 90 ? 4.647 5.579 1.294 1.00 89.00 90 LEU A CA 1
ATOM 732 C C . LEU A 1 90 ? 3.882 5.539 -0.034 1.00 89.00 90 LEU A C 1
ATOM 734 O O . LEU A 1 90 ? 4.482 5.295 -1.082 1.00 89.00 90 LEU A O 1
ATOM 738 N N . LEU A 1 91 ? 2.567 5.731 0.027 1.00 91.06 91 LEU A N 1
ATOM 739 C CA . LEU A 1 91 ? 1.652 5.677 -1.096 1.00 91.06 91 LEU A CA 1
ATOM 740 C C . LEU A 1 91 ? 1.105 7.075 -1.376 1.00 91.06 91 LEU A C 1
ATOM 742 O O . LEU A 1 91 ? 1.022 7.925 -0.489 1.00 91.06 91 LEU A O 1
ATOM 746 N N . LYS A 1 92 ? 0.718 7.297 -2.624 1.00 91.81 92 LYS A N 1
ATOM 747 C CA . LYS A 1 92 ? -0.019 8.480 -3.064 1.00 91.81 92 LYS A CA 1
ATOM 748 C C . LYS A 1 92 ? -1.006 8.090 -4.158 1.00 91.81 92 LYS A C 1
ATOM 750 O O . LYS A 1 92 ? -0.849 7.029 -4.770 1.00 91.81 92 LYS A O 1
ATOM 755 N N . ASP A 1 93 ? -1.951 8.973 -4.442 1.00 89.12 93 ASP A N 1
ATOM 756 C CA . ASP A 1 93 ? -2.873 8.813 -5.566 1.00 89.12 93 ASP A CA 1
ATOM 757 C C . ASP A 1 93 ? -2.106 8.645 -6.888 1.00 89.12 93 ASP A C 1
ATOM 759 O O . ASP A 1 93 ? -1.049 9.259 -7.100 1.00 89.12 93 ASP A O 1
ATOM 763 N N . ALA A 1 94 ? -2.608 7.752 -7.746 1.00 80.81 94 ALA A N 1
ATOM 764 C CA . ALA A 1 94 ? -1.965 7.392 -9.009 1.00 80.81 94 ALA A CA 1
ATOM 765 C C . ALA A 1 94 ? -2.291 8.315 -10.181 1.00 80.81 94 ALA A C 1
ATOM 767 O O . ALA A 1 94 ? -3.444 8.782 -10.293 1.00 80.81 94 ALA A O 1
#

Foldseek 3Di:
DDDDDPDDDDDDFDDDPVDPDQRDDPNDTPQPPQPDDQQAKKWFWDDDDNDTDTDIWGFHDWDQDPSFIWTATDDDPPDPRRPDTDTPVRIDHD